Protein AF-A0A5K0YAH2-F1 (afdb_monomer_lite)

Organism: NCBI:txid210225

Structure (mmCIF, N/CA/C/O backbone):
data_AF-A0A5K0YAH2-F1
#
_entry.id   AF-A0A5K0YAH2-F1
#
loop_
_atom_site.group_PDB
_atom_site.id
_atom_site.type_symbol
_atom_site.label_atom_id
_atom_site.label_alt_id
_atom_site.label_comp_id
_atom_site.label_asym_id
_atom_site.label_entity_id
_atom_site.label_seq_id
_atom_site.pdbx_PDB_ins_code
_atom_site.Cartn_x
_atom_site.Cartn_y
_atom_site.Cartn_z
_atom_site.occupancy
_atom_site.B_iso_or_equiv
_atom_site.auth_seq_id
_atom_site.auth_comp_id
_atom_site.auth_asym_id
_atom_site.auth_atom_id
_atom_site.pdbx_PDB_model_num
ATOM 1 N N . GLY A 1 1 ? 13.645 6.040 4.542 1.00 57.06 1 GLY A N 1
ATOM 2 C CA . GLY A 1 1 ? 14.929 6.419 3.918 1.00 57.06 1 GLY A CA 1
ATOM 3 C C . GLY A 1 1 ? 15.251 5.611 2.672 1.00 57.06 1 GLY A C 1
ATOM 4 O O . GLY A 1 1 ? 15.432 6.192 1.615 1.00 57.06 1 GLY A O 1
ATOM 5 N N . VAL A 1 2 ? 15.307 4.279 2.774 1.00 77.62 2 VAL A N 1
ATOM 6 C CA . VAL A 1 2 ? 15.865 3.407 1.716 1.00 77.62 2 VAL A CA 1
ATOM 7 C C . VAL A 1 2 ? 14.913 3.042 0.568 1.00 77.62 2 VAL A C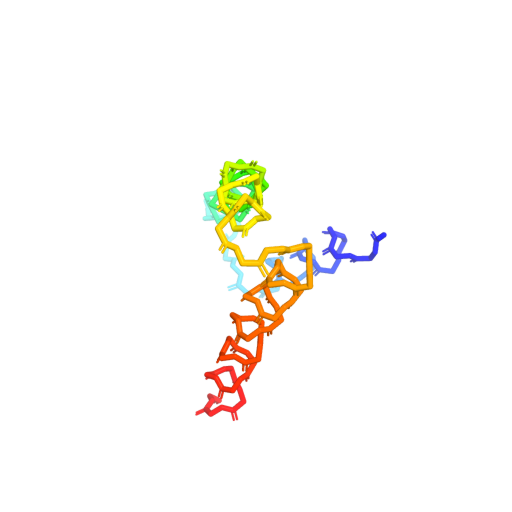 1
ATOM 9 O O . VAL A 1 2 ? 15.362 2.544 -0.459 1.00 77.62 2 VAL A O 1
ATOM 12 N N . ALA A 1 3 ? 13.611 3.309 0.707 1.00 76.69 3 ALA A N 1
ATOM 13 C CA . ALA A 1 3 ? 12.604 2.900 -0.276 1.00 76.69 3 ALA A CA 1
ATOM 14 C C . ALA A 1 3 ? 12.804 3.556 -1.656 1.00 76.69 3 ALA A C 1
ATOM 16 O O . ALA A 1 3 ? 12.776 2.869 -2.669 1.00 76.69 3 ALA A O 1
ATOM 17 N N . MET A 1 4 ? 13.082 4.863 -1.698 1.00 76.88 4 MET A N 1
ATOM 18 C CA . MET A 1 4 ? 13.298 5.606 -2.948 1.00 76.88 4 MET A CA 1
ATOM 19 C C . MET A 1 4 ? 14.529 5.137 -3.750 1.00 76.88 4 MET A C 1
ATOM 21 O O . MET A 1 4 ? 14.395 4.909 -4.955 1.00 76.88 4 MET A O 1
ATOM 25 N N . PRO A 1 5 ? 15.727 4.965 -3.151 1.00 77.00 5 PRO A N 1
ATOM 26 C CA . PRO A 1 5 ? 16.876 4.439 -3.889 1.00 77.00 5 PRO A CA 1
ATOM 27 C C . PRO A 1 5 ? 16.707 2.961 -4.275 1.00 77.00 5 PRO A C 1
ATOM 29 O O . PRO A 1 5 ? 17.075 2.588 -5.388 1.00 77.00 5 PRO A O 1
ATOM 32 N N . ALA A 1 6 ? 16.094 2.131 -3.420 1.00 80.06 6 ALA A N 1
ATOM 33 C CA . ALA A 1 6 ? 15.806 0.730 -3.746 1.00 80.06 6 ALA A CA 1
ATOM 34 C C . ALA A 1 6 ? 14.837 0.602 -4.934 1.00 80.06 6 ALA A C 1
ATOM 36 O O . ALA A 1 6 ? 15.080 -0.171 -5.857 1.00 80.06 6 ALA A O 1
ATOM 37 N N . MET A 1 7 ? 13.783 1.418 -4.952 1.00 81.19 7 MET A N 1
ATOM 38 C CA . MET A 1 7 ? 12.817 1.503 -6.046 1.00 81.19 7 MET A CA 1
ATOM 39 C C . MET A 1 7 ? 13.481 1.912 -7.362 1.00 81.19 7 MET A C 1
ATOM 41 O O . MET A 1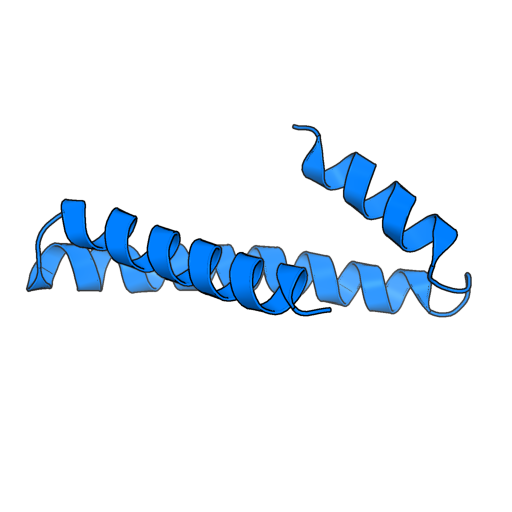 7 ? 13.279 1.260 -8.381 1.00 81.19 7 MET A O 1
ATOM 45 N N . ASN A 1 8 ? 14.326 2.946 -7.343 1.00 80.00 8 ASN A N 1
ATOM 46 C CA . ASN A 1 8 ? 15.048 3.382 -8.538 1.00 80.00 8 ASN A CA 1
ATOM 47 C C . ASN A 1 8 ? 15.982 2.298 -9.098 1.00 80.00 8 ASN A C 1
ATOM 49 O O . ASN A 1 8 ? 16.100 2.185 -10.319 1.00 80.00 8 ASN A O 1
ATOM 53 N N . ASN A 1 9 ? 16.609 1.496 -8.231 1.00 81.75 9 ASN A N 1
ATOM 54 C CA . ASN A 1 9 ? 17.475 0.378 -8.619 1.00 81.75 9 ASN A CA 1
ATOM 55 C C . ASN A 1 9 ? 16.670 -0.816 -9.174 1.00 81.75 9 ASN A C 1
ATOM 57 O O . ASN A 1 9 ? 17.022 -1.393 -10.201 1.00 81.75 9 ASN A O 1
ATOM 61 N N . LEU A 1 10 ? 15.534 -1.153 -8.556 1.00 81.25 10 LEU A N 1
ATOM 62 C CA . LEU A 1 10 ? 14.624 -2.183 -9.071 1.00 81.25 10 LEU A CA 1
ATOM 63 C C . LEU A 1 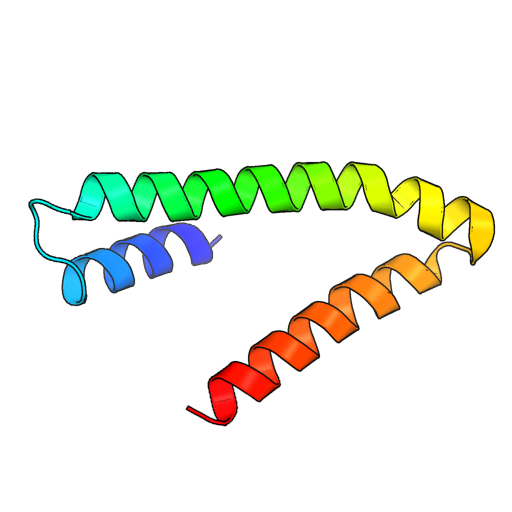10 ? 14.085 -1.810 -10.457 1.00 81.25 10 LEU A C 1
ATOM 65 O O . LEU A 1 10 ? 14.191 -2.599 -11.395 1.00 81.25 10 LEU A O 1
ATOM 69 N N . LEU A 1 11 ? 13.583 -0.583 -10.617 1.00 78.88 11 LEU A N 1
ATOM 70 C CA . LEU A 1 11 ? 13.066 -0.101 -11.898 1.00 78.88 11 LEU A CA 1
ATOM 71 C C . LEU A 1 11 ? 14.172 -0.032 -12.965 1.00 78.88 11 LEU A C 1
ATOM 73 O O . LEU A 1 11 ? 13.899 -0.273 -14.134 1.00 78.88 11 LEU A O 1
ATOM 77 N 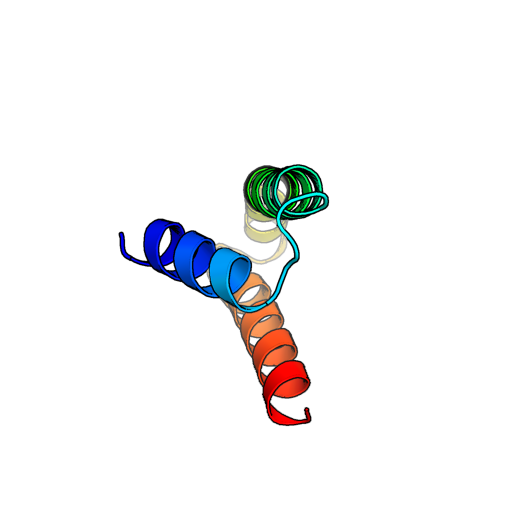N . SER A 1 12 ? 15.426 0.246 -12.584 1.00 76.25 12 SER A N 1
ATOM 78 C CA . SER A 1 12 ? 16.546 0.281 -13.534 1.00 76.25 12 SER A CA 1
ATOM 79 C C . SER A 1 12 ? 16.924 -1.081 -14.098 1.00 76.25 12 SER A C 1
ATOM 81 O O . SER A 1 12 ? 17.463 -1.140 -15.197 1.00 76.25 12 SER A O 1
ATOM 83 N N . LYS A 1 13 ? 16.711 -2.155 -13.329 1.00 78.19 13 LYS A N 1
ATOM 84 C CA . LYS A 1 13 ? 17.036 -3.525 -13.747 1.00 78.19 13 LYS A CA 1
ATOM 85 C C . LYS A 1 13 ? 15.930 -4.173 -14.571 1.00 78.19 13 LYS A C 1
ATOM 87 O O . LYS A 1 13 ? 16.236 -4.973 -15.445 1.00 78.19 13 LYS A O 1
ATOM 92 N N . TRP A 1 14 ? 14.672 -3.854 -14.272 1.00 77.75 14 TRP A N 1
ATOM 93 C CA . TRP A 1 14 ? 13.520 -4.576 -14.816 1.00 77.75 14 TRP A CA 1
ATOM 94 C C . TRP A 1 14 ? 12.767 -3.838 -15.928 1.00 77.75 14 TRP A C 1
ATOM 96 O O . TRP A 1 14 ? 11.962 -4.469 -16.606 1.00 77.75 14 TRP A O 1
ATOM 106 N N . ILE A 1 15 ? 12.998 -2.534 -16.132 1.00 76.31 15 ILE A N 1
ATOM 107 C CA . ILE A 1 15 ? 12.259 -1.740 -17.127 1.00 76.31 15 ILE A CA 1
ATOM 108 C C . ILE A 1 15 ? 13.210 -1.157 -18.181 1.00 76.31 15 ILE A C 1
ATOM 110 O O . ILE A 1 15 ? 14.205 -0.520 -17.819 1.00 76.31 15 ILE A O 1
ATOM 114 N N . PRO A 1 16 ? 12.906 -1.318 -19.483 1.00 74.81 16 PRO A N 1
ATOM 115 C CA . PRO A 1 16 ? 13.686 -0.717 -20.559 1.00 74.81 16 PRO A CA 1
ATOM 116 C C . PRO A 1 16 ? 13.694 0.820 -20.481 1.00 74.81 16 PRO A C 1
ATOM 118 O O . PRO A 1 16 ? 12.726 1.453 -20.057 1.00 74.81 16 PRO A O 1
ATOM 121 N N . LEU A 1 17 ? 14.798 1.438 -20.917 1.00 69.62 17 LEU A N 1
ATOM 122 C CA . LEU A 1 17 ? 15.055 2.885 -20.795 1.00 69.62 17 LEU A CA 1
ATOM 123 C C . LEU A 1 17 ? 13.929 3.776 -21.349 1.00 69.62 17 LEU A C 1
ATOM 125 O O . LEU A 1 17 ? 13.688 4.849 -20.802 1.00 69.62 17 LEU A O 1
ATOM 129 N N . SER A 1 18 ? 13.227 3.320 -22.388 1.00 73.88 18 SER A N 1
ATOM 130 C CA . SER A 1 18 ? 12.106 4.026 -23.020 1.00 73.88 18 SER A CA 1
ATOM 131 C C . SER A 1 18 ? 10.872 4.153 -22.120 1.00 73.88 18 SER A C 1
ATOM 133 O O . SER A 1 18 ? 10.178 5.165 -22.176 1.00 73.88 18 SER A O 1
ATOM 135 N N . GLU A 1 19 ? 10.592 3.163 -21.270 1.00 78.44 19 GLU A N 1
ATOM 136 C CA . GLU A 1 19 ? 9.382 3.135 -20.433 1.00 78.44 19 GLU A CA 1
ATOM 137 C C . GLU A 1 19 ? 9.640 3.542 -18.982 1.00 78.44 19 GLU A C 1
ATOM 139 O O . GLU A 1 19 ? 8.708 3.813 -18.222 1.00 78.44 19 GLU A O 1
ATOM 144 N N . ARG A 1 20 ? 10.913 3.663 -18.598 1.00 78.62 20 ARG A N 1
ATOM 145 C CA . ARG A 1 20 ? 11.335 3.945 -17.225 1.00 78.62 20 ARG A CA 1
ATOM 146 C C . ARG A 1 20 ? 10.702 5.208 -16.644 1.00 78.62 20 ARG A C 1
ATOM 148 O O . ARG A 1 20 ? 10.255 5.184 -15.500 1.00 78.62 20 ARG A O 1
ATOM 155 N N . SER A 1 21 ? 10.608 6.285 -17.425 1.00 80.62 21 SER A N 1
ATOM 156 C CA . SER A 1 21 ? 9.961 7.532 -16.991 1.00 80.62 21 SER A CA 1
ATOM 157 C C . SER A 1 21 ? 8.466 7.347 -16.722 1.00 80.62 21 SER A C 1
ATOM 159 O O . SER A 1 21 ? 7.947 7.891 -15.750 1.00 80.62 21 SER A O 1
ATOM 161 N N . ARG A 1 22 ? 7.777 6.535 -17.536 1.00 82.81 22 ARG A N 1
ATOM 162 C CA . ARG A 1 22 ? 6.347 6.243 -17.369 1.00 82.81 22 ARG A CA 1
ATOM 163 C C . ARG A 1 22 ? 6.103 5.393 -16.125 1.00 82.81 22 ARG A C 1
ATOM 165 O O . ARG A 1 22 ? 5.204 5.699 -15.346 1.00 82.81 22 ARG A O 1
ATOM 172 N N . SER A 1 23 ? 6.924 4.371 -15.901 1.00 83.31 23 SER A N 1
ATOM 173 C CA . SER A 1 23 ? 6.839 3.537 -14.701 1.00 83.31 23 SER A CA 1
ATOM 174 C C . SER A 1 23 ? 7.187 4.313 -13.432 1.00 83.31 23 SER A C 1
ATOM 176 O O . SER A 1 23 ? 6.486 4.179 -12.436 1.00 83.31 23 SER A O 1
ATOM 178 N N . LEU A 1 24 ? 8.214 5.170 -13.462 1.00 82.88 24 LEU A N 1
ATOM 179 C CA . LEU A 1 24 ? 8.530 6.062 -12.342 1.00 82.88 24 LEU A CA 1
ATOM 180 C C . LEU A 1 24 ? 7.356 6.994 -12.039 1.00 82.88 24 LEU A C 1
ATOM 182 O O . LEU A 1 24 ? 6.936 7.073 -10.888 1.00 82.88 24 LEU A O 1
ATOM 186 N N . ALA A 1 25 ? 6.789 7.648 -13.058 1.00 85.00 25 ALA A N 1
ATOM 187 C CA . ALA A 1 25 ? 5.624 8.512 -12.890 1.00 85.00 25 ALA A CA 1
ATOM 188 C C . ALA A 1 25 ? 4.444 7.759 -12.257 1.00 85.00 25 ALA A C 1
ATOM 190 O O . ALA A 1 25 ? 3.817 8.277 -11.334 1.00 85.00 25 ALA A O 1
ATOM 191 N N . LEU A 1 26 ? 4.192 6.515 -12.681 1.00 86.56 26 LEU A N 1
ATOM 192 C CA . LEU A 1 26 ? 3.159 5.672 -12.085 1.00 86.56 26 LEU A CA 1
ATOM 193 C C . LEU A 1 26 ? 3.438 5.410 -10.598 1.00 86.56 26 LEU A C 1
ATOM 195 O O . LEU A 1 26 ? 2.554 5.613 -9.768 1.00 86.56 26 LEU A O 1
ATOM 199 N N . VAL A 1 27 ? 4.664 5.026 -10.239 1.00 86.50 27 VAL A N 1
ATOM 200 C CA . VAL A 1 27 ? 5.015 4.729 -8.843 1.00 86.50 27 VAL A CA 1
ATOM 201 C C . VAL A 1 27 ? 4.948 5.979 -7.959 1.00 86.50 27 VAL A C 1
ATOM 203 O O . VAL A 1 27 ? 4.370 5.930 -6.873 1.00 86.50 27 VAL A O 1
ATOM 206 N N . TYR A 1 28 ? 5.459 7.119 -8.431 1.00 85.94 28 TYR A N 1
ATOM 207 C CA . TYR A 1 28 ? 5.337 8.387 -7.710 1.00 85.94 28 TYR A CA 1
ATOM 208 C C . TYR A 1 28 ? 3.875 8.811 -7.559 1.00 85.94 28 TYR A C 1
ATOM 210 O O . TYR A 1 28 ? 3.469 9.202 -6.467 1.00 85.94 28 TYR A O 1
ATOM 218 N N . SER A 1 29 ? 3.057 8.678 -8.608 1.00 89.94 29 SER A N 1
ATOM 219 C CA . SER A 1 29 ? 1.624 8.982 -8.519 1.00 89.94 29 SER A CA 1
ATOM 220 C C . SER A 1 29 ? 0.912 8.089 -7.497 1.00 89.94 29 SER A C 1
ATOM 222 O O . SER A 1 29 ? 0.131 8.593 -6.693 1.00 89.94 29 SER A O 1
ATOM 224 N N . GLY A 1 30 ? 1.254 6.796 -7.442 1.00 87.88 30 GLY A N 1
ATOM 225 C CA . GLY A 1 30 ? 0.752 5.861 -6.438 1.00 87.88 30 GLY A CA 1
ATOM 226 C C . GLY A 1 30 ? 1.137 6.256 -5.012 1.00 87.88 30 GLY A C 1
ATOM 227 O O . GLY A 1 30 ? 0.299 6.189 -4.115 1.00 87.88 30 GLY A O 1
ATOM 228 N N . MET A 1 31 ? 2.366 6.739 -4.799 1.00 88.75 31 MET A N 1
ATOM 229 C CA . MET A 1 31 ? 2.802 7.256 -3.497 1.00 88.75 31 MET A CA 1
ATOM 230 C C . MET A 1 31 ? 1.934 8.436 -3.043 1.00 88.75 31 MET A C 1
ATOM 232 O O . MET A 1 31 ? 1.417 8.418 -1.927 1.00 88.75 31 MET A O 1
ATOM 236 N N . TYR A 1 32 ? 1.734 9.438 -3.905 1.00 89.62 32 TYR A N 1
ATOM 237 C CA . TYR A 1 32 ? 0.913 10.604 -3.569 1.00 89.62 32 TYR A CA 1
ATOM 238 C C . TYR A 1 32 ? -0.556 10.232 -3.348 1.00 89.62 32 TYR A C 1
ATOM 240 O O . TYR A 1 32 ? -1.157 10.676 -2.370 1.00 89.62 32 TYR A O 1
ATOM 248 N N . LEU A 1 33 ? -1.123 9.376 -4.202 1.00 91.81 33 LEU A N 1
ATOM 249 C CA . LEU A 1 33 ? -2.487 8.870 -4.042 1.00 91.81 33 LEU A CA 1
ATOM 250 C C . LEU A 1 33 ? -2.659 8.117 -2.721 1.00 91.81 33 LEU A C 1
ATOM 252 O O . LEU A 1 33 ? -3.646 8.337 -2.019 1.00 91.81 33 LEU A O 1
ATOM 256 N N . GLY A 1 34 ? -1.692 7.276 -2.351 1.00 87.50 34 GLY A N 1
ATOM 257 C CA . GLY A 1 34 ? -1.682 6.569 -1.073 1.00 87.50 34 GLY A CA 1
ATOM 258 C C . GLY A 1 34 ? -1.664 7.527 0.116 1.00 87.50 34 GLY A C 1
ATOM 259 O O . GLY A 1 34 ? -2.441 7.348 1.050 1.00 87.50 34 GLY A O 1
ATOM 260 N N . SER A 1 35 ? -0.850 8.586 0.068 1.00 89.69 35 SER A N 1
ATOM 261 C CA . SER A 1 35 ? -0.827 9.614 1.116 1.00 89.69 35 SER A CA 1
ATOM 262 C C . SER A 1 35 ? -2.151 10.369 1.229 1.00 89.69 35 SER A C 1
ATOM 264 O O . SER A 1 35 ? -2.670 10.513 2.333 1.00 89.69 35 SER A O 1
ATOM 266 N N . VAL A 1 36 ? -2.728 10.818 0.110 1.00 92.56 36 VAL A N 1
ATOM 267 C CA . VAL A 1 36 ? -4.007 11.549 0.110 1.00 92.56 36 VAL A CA 1
ATOM 268 C C . VAL A 1 36 ? -5.138 10.659 0.612 1.00 92.56 36 VAL A C 1
ATOM 270 O O . VAL A 1 36 ? -5.897 11.064 1.488 1.00 92.56 36 VAL A O 1
ATOM 273 N N . THR A 1 37 ? -5.218 9.424 0.116 1.00 89.56 37 THR A N 1
ATOM 274 C CA . THR A 1 37 ? -6.216 8.449 0.572 1.00 89.56 37 THR A CA 1
ATOM 275 C C . THR A 1 37 ? -6.016 8.143 2.053 1.00 89.56 37 THR A C 1
ATOM 277 O O . THR A 1 37 ? -6.977 8.118 2.814 1.00 89.56 37 THR A O 1
ATOM 280 N N . GLY A 1 38 ? -4.763 7.996 2.491 1.00 88.50 38 GLY A N 1
ATOM 281 C CA . GLY A 1 38 ? -4.404 7.791 3.887 1.00 88.50 38 GLY A CA 1
ATOM 282 C C . GLY A 1 38 ? -4.928 8.897 4.797 1.00 88.50 38 GLY A C 1
ATOM 283 O O . GLY A 1 38 ? -5.606 8.629 5.789 1.00 88.50 38 GLY A O 1
ATOM 284 N N . LEU A 1 39 ? -4.671 10.147 4.419 1.00 89.12 39 LEU A N 1
ATOM 285 C CA . LEU A 1 39 ? -5.102 11.335 5.151 1.00 89.12 39 LEU A CA 1
ATOM 286 C C . LEU A 1 39 ? -6.615 11.571 5.086 1.00 89.12 39 LEU A C 1
ATOM 288 O O . LEU A 1 39 ? -7.174 12.088 6.044 1.00 89.12 39 LEU A O 1
ATOM 292 N N . ALA A 1 40 ? -7.287 11.186 4.001 1.00 90.88 40 ALA A N 1
ATOM 293 C CA . ALA A 1 40 ? -8.739 11.307 3.877 1.00 90.88 40 ALA A CA 1
ATOM 294 C C . ALA A 1 40 ? -9.484 10.234 4.690 1.00 90.88 40 ALA A C 1
ATOM 296 O O . ALA A 1 40 ? -10.509 10.510 5.312 1.00 90.88 40 ALA A O 1
ATOM 297 N N . VAL A 1 41 ? -8.957 9.008 4.709 1.00 88.44 41 VAL A N 1
ATOM 298 C CA . VAL A 1 41 ? -9.580 7.852 5.368 1.00 88.44 41 VAL A CA 1
ATOM 299 C C . VAL A 1 41 ? -9.287 7.834 6.870 1.00 88.44 41 VAL A C 1
ATOM 301 O O . VAL A 1 41 ? -10.160 7.452 7.649 1.00 88.44 41 VAL A O 1
ATOM 304 N N . SER A 1 42 ? -8.107 8.294 7.306 1.00 87.69 42 SER A N 1
ATOM 305 C CA . SER A 1 42 ? -7.723 8.260 8.728 1.00 87.69 42 SER A CA 1
ATOM 306 C C . SER A 1 42 ? -8.721 8.987 9.648 1.00 87.69 42 SER A C 1
ATOM 308 O O . SER A 1 42 ? -9.169 8.368 10.611 1.00 87.69 42 SER A O 1
ATOM 310 N N . PRO A 1 43 ? -9.162 10.232 9.371 1.00 87.19 43 PRO A N 1
ATOM 311 C CA . PRO A 1 43 ? -10.138 10.934 10.208 1.00 87.19 43 PRO A CA 1
ATOM 312 C C . PRO A 1 43 ? -11.499 10.234 10.249 1.00 87.19 43 PRO A C 1
ATOM 314 O O . PRO A 1 43 ? -12.120 10.154 11.308 1.00 87.19 43 PRO A O 1
ATOM 317 N N . ALA A 1 44 ? -11.954 9.693 9.113 1.00 88.88 44 ALA A N 1
ATOM 318 C CA . ALA A 1 44 ? -13.225 8.978 9.022 1.00 88.88 44 ALA A CA 1
ATOM 319 C C . ALA A 1 44 ? -13.219 7.693 9.870 1.00 88.88 44 ALA A C 1
ATOM 321 O O . ALA A 1 44 ? -14.197 7.395 10.558 1.00 88.88 44 ALA A O 1
ATOM 322 N N . LEU A 1 45 ? -12.100 6.962 9.865 1.00 86.94 45 LEU A N 1
ATOM 323 C CA . LEU A 1 45 ? -11.904 5.775 10.700 1.00 86.94 45 LEU A CA 1
ATOM 324 C C . LEU A 1 45 ? -11.828 6.122 12.186 1.00 86.94 45 LEU A C 1
ATOM 326 O O . LEU A 1 45 ? -12.502 5.482 12.992 1.00 86.94 45 LEU A O 1
ATOM 330 N N . ILE A 1 46 ? -11.065 7.159 12.542 1.00 90.31 46 ILE A N 1
ATOM 331 C CA . ILE A 1 46 ? -10.922 7.605 13.934 1.00 90.31 46 ILE A CA 1
ATOM 332 C C . ILE A 1 46 ? -12.280 8.002 14.516 1.00 90.31 46 ILE A C 1
ATOM 334 O O . ILE A 1 46 ? -12.597 7.608 15.634 1.00 90.31 46 ILE A O 1
ATOM 338 N N . ASN A 1 47 ? -13.092 8.740 13.757 1.00 89.62 47 ASN A N 1
ATOM 339 C CA . ASN A 1 47 ? -14.397 9.207 14.222 1.00 89.62 47 ASN A CA 1
ATOM 340 C C . ASN A 1 47 ? -15.372 8.040 14.472 1.00 89.62 47 ASN A C 1
ATOM 342 O O . ASN A 1 47 ? -16.088 8.024 15.468 1.00 89.62 47 ASN A O 1
ATOM 346 N N . LYS A 1 48 ? -15.369 7.019 13.606 1.00 87.38 48 LYS A N 1
ATOM 347 C CA . LYS A 1 48 ? -16.337 5.913 13.687 1.00 87.38 48 LYS A CA 1
ATOM 348 C C . LYS A 1 48 ? -15.905 4.757 14.598 1.00 87.38 48 LYS A C 1
ATOM 350 O O . LYS A 1 48 ? -16.757 4.130 15.219 1.00 87.38 48 LYS A O 1
ATOM 355 N N . PHE A 1 49 ? -14.609 4.451 14.657 1.00 84.50 49 PHE A N 1
ATOM 356 C CA . PHE A 1 49 ? -14.073 3.247 15.311 1.00 84.50 49 PHE A CA 1
ATOM 357 C C . PHE A 1 49 ? -12.907 3.530 16.273 1.00 84.50 49 PHE A C 1
ATOM 359 O O . PHE A 1 49 ? -12.316 2.600 16.822 1.00 84.50 49 PHE A O 1
ATOM 366 N N . GLY A 1 50 ? -12.557 4.800 16.486 1.00 88.31 50 GLY A N 1
ATOM 367 C CA . GLY A 1 50 ? -11.434 5.203 17.326 1.00 88.31 50 GLY A CA 1
ATOM 368 C C . GLY A 1 50 ? -10.079 5.082 16.627 1.00 88.31 50 GLY A C 1
ATOM 369 O O . GLY A 1 50 ? -9.936 4.504 15.548 1.00 88.31 50 GLY A O 1
ATOM 370 N N . TRP A 1 51 ? -9.046 5.633 17.260 1.00 87.38 51 TRP A N 1
ATOM 371 C CA . TRP A 1 51 ? -7.688 5.696 16.711 1.00 87.38 51 TRP A CA 1
ATOM 372 C C . TRP A 1 51 ? -7.012 4.349 16.379 1.00 87.38 51 TRP A C 1
ATOM 374 O O . TRP A 1 51 ? -6.258 4.320 15.403 1.00 87.38 51 TRP A O 1
ATOM 384 N N . PRO A 1 52 ? -7.275 3.221 17.080 1.00 89.50 52 PRO A N 1
ATOM 385 C CA . PRO A 1 52 ? -6.611 1.954 16.761 1.00 89.50 52 PRO A CA 1
ATOM 386 C C . PRO A 1 52 ? -7.016 1.403 15.387 1.00 89.50 52 PRO A C 1
ATOM 388 O O . PRO A 1 52 ? -6.241 0.701 14.740 1.00 89.50 52 PRO A O 1
ATOM 391 N N . SER A 1 53 ? -8.219 1.743 14.913 1.00 87.50 53 SER A N 1
ATOM 392 C CA . SER A 1 53 ? -8.783 1.239 13.653 1.00 87.50 53 SER A CA 1
ATOM 393 C C . SER A 1 53 ? -7.943 1.591 12.420 1.00 87.50 53 SER A C 1
ATOM 395 O O . SER A 1 53 ? -7.878 0.808 11.469 1.00 87.50 53 SER A O 1
ATOM 397 N N . VAL A 1 54 ? -7.249 2.731 12.455 1.00 88.25 54 VAL A N 1
ATOM 398 C CA . VAL A 1 54 ? -6.331 3.190 11.406 1.00 88.25 54 VAL A CA 1
ATOM 399 C C . VAL A 1 54 ? -5.198 2.182 11.230 1.00 88.25 54 VAL A C 1
ATOM 401 O O . VAL A 1 54 ? -4.942 1.720 10.119 1.00 88.25 54 VAL A O 1
ATOM 404 N N . PHE A 1 55 ? -4.580 1.758 12.334 1.00 88.06 55 PHE A N 1
ATOM 405 C CA . PHE A 1 55 ? -3.486 0.789 12.319 1.00 88.06 55 PHE A CA 1
ATOM 406 C C . PHE A 1 55 ? -3.937 -0.577 11.807 1.00 88.06 55 PHE A C 1
ATOM 408 O O . PHE A 1 55 ? -3.254 -1.165 10.971 1.00 88.06 55 PHE A O 1
ATOM 415 N N . TYR A 1 56 ? -5.106 -1.060 12.237 1.00 89.12 56 TYR A N 1
ATOM 416 C CA . TYR A 1 56 ? -5.650 -2.326 11.739 1.00 89.12 56 TYR A CA 1
ATOM 417 C C . TYR A 1 56 ? -5.981 -2.275 10.244 1.00 89.12 56 TYR A C 1
ATOM 419 O O . TYR A 1 56 ? -5.741 -3.245 9.525 1.00 89.12 56 TYR A O 1
ATOM 427 N N . SER A 1 57 ? -6.476 -1.144 9.746 1.00 89.19 57 SER A N 1
ATOM 428 C CA . SER A 1 57 ? -6.858 -0.998 8.337 1.00 89.19 57 SER A CA 1
ATOM 429 C C . SER A 1 57 ? -5.639 -0.894 7.420 1.00 89.19 57 SER A C 1
ATOM 431 O O . SER A 1 57 ? -5.518 -1.661 6.468 1.00 89.19 57 SER A O 1
ATOM 433 N N . PHE A 1 58 ? -4.682 -0.011 7.727 1.00 88.69 58 PHE A N 1
ATOM 434 C CA . PHE A 1 58 ? -3.444 0.085 6.941 1.00 88.69 58 PHE A CA 1
ATOM 435 C C . PHE A 1 58 ? -2.561 -1.160 7.100 1.00 88.69 58 PHE A C 1
ATOM 437 O O . PHE A 1 58 ? -1.944 -1.603 6.132 1.00 88.69 58 PHE A O 1
ATOM 444 N N . GLY A 1 59 ? -2.540 -1.761 8.293 1.00 89.12 59 GLY A N 1
ATOM 445 C CA . GLY A 1 59 ? -1.819 -3.002 8.563 1.00 89.12 59 GLY A CA 1
ATOM 446 C C . GLY A 1 59 ? -2.374 -4.18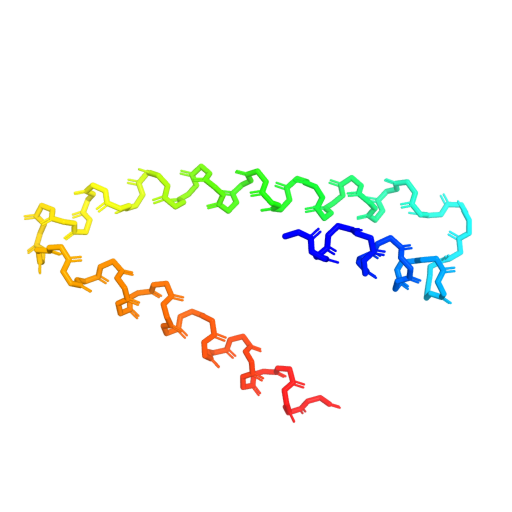4 7.771 1.00 89.12 59 GLY A C 1
ATOM 447 O O . GLY A 1 59 ? -1.612 -4.862 7.087 1.00 89.12 59 GLY A O 1
ATOM 448 N N . SER A 1 60 ? -3.694 -4.397 7.789 1.00 92.19 60 SER A N 1
ATOM 449 C CA . SER A 1 60 ? -4.332 -5.487 7.033 1.00 92.19 60 SER A CA 1
ATOM 450 C C . SER A 1 60 ? -4.167 -5.331 5.521 1.00 92.19 60 SER A C 1
ATOM 452 O O . SER A 1 60 ? -3.859 -6.314 4.851 1.00 92.19 60 SER A O 1
ATOM 454 N N . LEU A 1 61 ? -4.271 -4.110 4.984 1.00 90.62 61 LEU A N 1
ATOM 455 C CA . LEU A 1 61 ? -3.959 -3.829 3.577 1.00 90.62 61 LEU A CA 1
ATOM 456 C C . LEU A 1 61 ? -2.519 -4.235 3.221 1.00 90.62 61 LEU A C 1
ATOM 458 O O . LEU A 1 61 ? -2.298 -4.883 2.197 1.00 90.62 61 LEU A O 1
ATOM 462 N N . GLY A 1 62 ? -1.550 -3.910 4.083 1.00 88.88 62 GLY A N 1
ATOM 463 C CA . GLY A 1 62 ? -0.155 -4.326 3.918 1.00 88.88 62 GLY A CA 1
ATOM 464 C C . GLY A 1 62 ? 0.030 -5.845 3.988 1.00 88.88 62 GLY A C 1
ATOM 465 O O . GLY A 1 62 ? 0.745 -6.416 3.166 1.00 88.88 62 GLY A O 1
ATOM 466 N N . SER A 1 63 ? -0.650 -6.517 4.921 1.00 91.56 63 SER A N 1
ATOM 467 C CA . SER A 1 63 ? -0.614 -7.979 5.046 1.00 91.56 63 SER A CA 1
ATOM 468 C C . SER A 1 63 ? -1.216 -8.684 3.831 1.00 91.56 63 SER A C 1
ATOM 470 O O . SER A 1 63 ? -0.625 -9.644 3.344 1.00 91.56 63 SER A O 1
ATOM 472 N N . ILE A 1 64 ? -2.347 -8.199 3.306 1.00 93.69 64 ILE A N 1
ATOM 473 C CA . ILE A 1 64 ? -2.970 -8.737 2.087 1.00 93.69 64 ILE A CA 1
ATOM 474 C C . ILE A 1 64 ? -2.026 -8.565 0.897 1.00 93.69 64 ILE A C 1
ATOM 476 O O . ILE A 1 64 ? -1.803 -9.513 0.148 1.00 93.69 64 ILE A O 1
ATOM 480 N N . TRP A 1 65 ? -1.429 -7.380 0.742 1.00 90.00 65 TRP A N 1
ATOM 481 C CA . TRP A 1 65 ? -0.449 -7.131 -0.313 1.00 90.00 65 TRP A CA 1
ATOM 482 C C . TRP A 1 65 ? 0.748 -8.083 -0.224 1.00 90.00 65 TRP A C 1
ATOM 484 O O . TRP A 1 65 ? 1.140 -8.681 -1.226 1.00 90.00 65 TRP A O 1
ATOM 494 N N . PHE A 1 66 ? 1.301 -8.272 0.977 1.00 91.00 66 PHE A N 1
ATOM 495 C CA . PHE A 1 66 ? 2.401 -9.206 1.199 1.00 91.00 66 PHE A CA 1
ATOM 496 C C . PHE A 1 66 ? 1.999 -10.653 0.896 1.00 91.00 66 PHE A C 1
ATOM 498 O O . PHE A 1 66 ? 2.752 -11.361 0.236 1.00 91.00 66 PHE A O 1
ATOM 505 N N . ALA A 1 67 ? 0.808 -11.084 1.315 1.00 92.69 67 ALA A N 1
ATOM 506 C CA . ALA A 1 67 ? 0.301 -12.422 1.025 1.00 92.69 67 ALA A CA 1
ATOM 507 C C . ALA A 1 67 ? 0.129 -12.655 -0.485 1.00 92.69 67 ALA A C 1
ATOM 509 O O . ALA A 1 67 ? 0.495 -13.715 -0.987 1.00 92.69 67 ALA A O 1
ATOM 510 N N . LEU A 1 68 ? -0.379 -11.667 -1.228 1.00 92.06 68 LEU A N 1
ATOM 511 C CA . LEU A 1 68 ? -0.471 -11.735 -2.690 1.00 92.06 68 LEU A CA 1
ATOM 512 C C . LEU A 1 68 ? 0.910 -11.793 -3.350 1.00 92.06 68 LEU A C 1
ATOM 514 O O . LEU A 1 68 ? 1.087 -12.514 -4.327 1.00 92.06 68 LEU A O 1
ATOM 518 N N . TRP A 1 69 ? 1.881 -11.048 -2.820 1.00 89.44 69 TRP A N 1
ATOM 519 C CA . TRP A 1 69 ? 3.254 -11.073 -3.317 1.00 89.44 69 TRP A CA 1
ATOM 520 C C . TRP A 1 69 ? 3.955 -12.405 -3.025 1.00 89.44 69 TRP A C 1
ATOM 522 O O . TRP A 1 69 ? 4.627 -12.923 -3.901 1.00 89.44 69 TRP A O 1
ATOM 532 N N . ALA A 1 70 ? 3.757 -12.987 -1.841 1.00 88.69 70 ALA A N 1
ATOM 533 C CA . ALA A 1 70 ? 4.352 -14.267 -1.452 1.00 88.69 70 ALA A CA 1
ATOM 534 C C . ALA A 1 70 ? 3.765 -15.479 -2.202 1.00 88.69 70 ALA A C 1
ATOM 536 O O . ALA A 1 70 ? 4.387 -16.535 -2.235 1.00 88.69 70 ALA A O 1
ATOM 537 N N . ASN A 1 71 ? 2.568 -15.341 -2.783 1.00 81.44 71 ASN A N 1
ATOM 538 C CA . ASN A 1 71 ? 1.960 -16.355 -3.652 1.00 81.44 71 ASN A CA 1
ATOM 539 C C . ASN A 1 71 ? 2.403 -16.239 -5.127 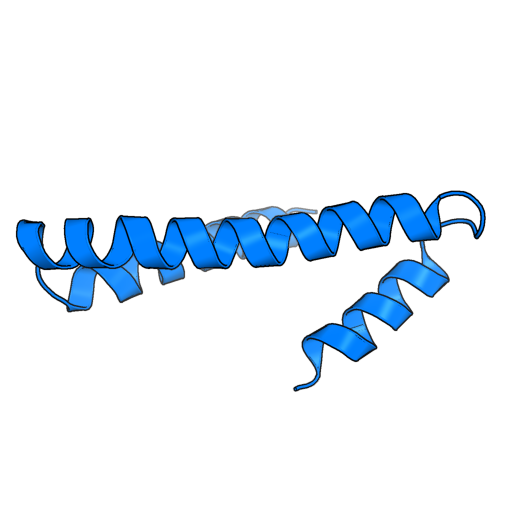1.00 81.44 71 ASN A C 1
ATOM 541 O O . ASN A 1 71 ? 1.894 -16.979 -5.970 1.00 81.44 71 ASN A O 1
ATOM 545 N N . LYS A 1 72 ? 3.308 -15.308 -5.449 1.00 59.03 72 LYS A N 1
ATOM 546 C CA . LYS A 1 72 ? 3.949 -15.164 -6.761 1.00 59.03 72 LYS A CA 1
ATOM 547 C C . LYS A 1 72 ? 5.391 -15.646 -6.712 1.00 59.03 72 LYS A C 1
ATOM 549 O O . LYS A 1 72 ? 5.819 -16.203 -7.745 1.00 59.03 72 LYS A O 1
#

Sequence (72 aa):
GVAMPAMNNLLSKWIPLSERSRSLALVYSGMYLGSVTGLAVSPALINKFGWPSVFYSFGSLGSIWFALWANK

Secondary structure (DSSP, 8-state):
--HHHHHHHHHHHHS-TTTHHHHHHHHHHHHHHHHHHHHHHHHHHHHHH-THHHHHHHHHHHHHHHHHHHT-

Foldseek 3Di:
DCPVVVVLVVLVVPPDPVCSVVVVVVVVVVVVVCVVCLVVVQVVCCVPPRNVSSVVVVVVVVVVVVVVVVVD

Radius of gyration: 15.68 Å; chains: 1; bounding box: 34×28×40 Å

pLDDT: mean 84.71, std 7.08, range [57.06, 93.69]

InterPro domains:
  IPR011701 Major facilitator superfamily [PF07690] (1-69)
  IPR020846 Major facilitator superfamily domain [PS50850] (1-72)
  IPR036259 MFS transporter superfamily [G3DSA:1.20.1250.20] (1-70)
  IPR036259 MFS transporter superfamily [SSF103473] (1-69)
  IPR050382 Major Facilitator Superfamily Sodium/Anion Cotransporter [PTHR11662] (1-70)